Protein AF-A0A2D6FJE1-F1 (afdb_monomer)

Mean predicted aligned error: 5.7 Å

Structure (mmCIF, N/CA/C/O backbone):
data_AF-A0A2D6FJE1-F1
#
_entry.id   AF-A0A2D6FJE1-F1
#
loop_
_atom_site.group_PDB
_atom_site.id
_atom_site.type_symbol
_atom_site.label_atom_id
_atom_site.label_alt_id
_atom_site.label_comp_id
_atom_site.label_asym_id
_atom_site.label_entity_id
_atom_site.label_seq_id
_atom_site.pdbx_PDB_ins_code
_atom_site.Cartn_x
_atom_site.Cartn_y
_atom_site.Cartn_z
_atom_site.occupancy
_atom_site.B_iso_or_equiv
_atom_site.auth_seq_id
_atom_site.auth_comp_id
_atom_site.auth_asym_id
_atom_site.auth_atom_id
_atom_site.pdbx_PDB_model_num
ATOM 1 N N . MET A 1 1 ? 17.310 -0.561 -14.356 1.00 40.81 1 MET A N 1
ATOM 2 C CA . MET A 1 1 ? 16.184 0.216 -13.792 1.00 40.81 1 MET A CA 1
ATOM 3 C C . MET A 1 1 ? 16.084 -0.158 -12.324 1.00 40.81 1 MET A C 1
ATOM 5 O O . MET A 1 1 ? 16.413 -1.295 -12.013 1.00 40.81 1 MET A O 1
ATOM 9 N N . LYS A 1 2 ? 15.766 0.783 -11.423 1.00 47.66 2 LYS A N 1
ATOM 10 C CA . LYS A 1 2 ? 15.542 0.472 -10.000 1.00 47.66 2 LYS A CA 1
ATOM 11 C C . LYS A 1 2 ? 14.325 -0.463 -9.923 1.00 47.66 2 LYS A C 1
ATOM 13 O O . LYS A 1 2 ? 13.205 0.014 -10.016 1.00 47.66 2 LYS A O 1
ATOM 18 N N . ASP A 1 3 ? 14.543 -1.760 -9.725 1.00 53.12 3 ASP A N 1
ATOM 19 C CA . ASP A 1 3 ? 13.492 -2.729 -9.355 1.00 53.12 3 ASP A CA 1
ATOM 20 C C . ASP A 1 3 ? 12.997 -2.514 -7.899 1.00 53.12 3 ASP A C 1
ATOM 22 O O . ASP A 1 3 ? 12.272 -3.332 -7.342 1.00 53.12 3 ASP A O 1
ATOM 26 N N . THR A 1 4 ? 13.413 -1.420 -7.245 1.00 63.72 4 THR A N 1
ATOM 27 C CA . THR A 1 4 ? 13.318 -1.204 -5.794 1.00 63.72 4 THR A CA 1
ATOM 28 C C . THR A 1 4 ? 12.289 -0.165 -5.359 1.00 63.72 4 THR A C 1
ATOM 30 O O . THR A 1 4 ? 12.031 -0.069 -4.168 1.00 63.72 4 THR A O 1
ATOM 33 N N . THR A 1 5 ? 11.662 0.601 -6.252 1.00 76.75 5 THR A N 1
ATOM 34 C CA . THR A 1 5 ? 10.815 1.738 -5.832 1.00 76.75 5 THR A CA 1
ATOM 35 C C . THR A 1 5 ? 9.503 1.328 -5.162 1.00 76.75 5 THR A C 1
ATOM 37 O O . THR A 1 5 ? 9.041 2.017 -4.259 1.00 76.75 5 THR A O 1
ATOM 40 N N . LEU A 1 6 ? 8.942 0.161 -5.489 1.00 85.38 6 LEU A N 1
ATOM 41 C CA . LEU A 1 6 ? 7.828 -0.421 -4.721 1.00 85.38 6 LEU A CA 1
ATOM 42 C C . LEU A 1 6 ? 8.245 -0.891 -3.328 1.00 85.38 6 LEU A C 1
ATOM 44 O O . LEU A 1 6 ? 7.503 -0.703 -2.363 1.00 85.38 6 LEU A O 1
ATOM 48 N N . LEU A 1 7 ? 9.453 -1.448 -3.208 1.00 89.62 7 LEU A N 1
ATOM 49 C CA . LEU A 1 7 ? 10.025 -1.759 -1.903 1.00 89.62 7 LEU A CA 1
ATOM 50 C C . LEU A 1 7 ? 10.245 -0.473 -1.096 1.00 89.62 7 LEU A C 1
ATOM 52 O O . LEU A 1 7 ? 9.927 -0.447 0.089 1.00 89.62 7 LEU A O 1
ATOM 56 N N . ASP A 1 8 ? 10.707 0.602 -1.740 1.00 91.00 8 ASP A N 1
ATOM 57 C CA . ASP A 1 8 ? 10.890 1.913 -1.113 1.00 91.00 8 ASP A CA 1
ATOM 58 C C . ASP A 1 8 ? 9.550 2.477 -0.594 1.00 91.00 8 ASP A C 1
ATOM 60 O O . ASP A 1 8 ? 9.501 2.986 0.527 1.00 91.00 8 ASP A O 1
ATOM 64 N N . ILE A 1 9 ? 8.443 2.306 -1.334 1.00 92.19 9 ILE A N 1
ATOM 65 C CA . ILE A 1 9 ? 7.085 2.657 -0.870 1.00 92.19 9 ILE A CA 1
ATOM 66 C C . ILE A 1 9 ? 6.705 1.854 0.380 1.00 92.19 9 ILE A C 1
ATOM 68 O O . ILE A 1 9 ? 6.303 2.443 1.386 1.00 92.19 9 ILE A O 1
ATOM 72 N N . ALA A 1 10 ? 6.851 0.526 0.357 1.00 93.81 10 ALA A N 1
ATOM 73 C CA . ALA A 1 10 ? 6.505 -0.316 1.505 1.00 93.81 10 ALA A CA 1
ATOM 74 C C . ALA A 1 10 ? 7.367 0.006 2.738 1.00 93.81 10 ALA A C 1
ATOM 76 O O . ALA A 1 10 ? 6.855 0.099 3.857 1.00 93.81 10 ALA A O 1
ATOM 77 N N . VAL A 1 11 ? 8.668 0.243 2.548 1.00 94.88 11 VAL A N 1
ATOM 78 C CA . VAL A 1 11 ? 9.579 0.701 3.607 1.00 94.88 11 VAL A CA 1
ATOM 79 C C . VAL A 1 11 ? 9.127 2.051 4.157 1.00 94.88 11 VAL A C 1
ATOM 81 O O . VAL A 1 11 ? 9.077 2.214 5.377 1.00 94.88 11 VAL A O 1
ATOM 84 N N . LYS A 1 12 ? 8.750 3.002 3.292 1.00 94.94 12 LYS A N 1
ATOM 85 C CA . LYS A 1 12 ? 8.267 4.320 3.715 1.00 94.94 12 LYS A CA 1
ATOM 86 C C . LYS A 1 12 ? 6.997 4.210 4.553 1.00 94.94 12 LYS A C 1
ATOM 88 O O . LYS A 1 12 ? 6.955 4.791 5.634 1.00 94.94 12 LYS A O 1
ATOM 93 N N . ILE A 1 13 ? 6.006 3.437 4.105 1.00 96.00 13 ILE A N 1
ATOM 94 C CA . ILE A 1 13 ? 4.752 3.204 4.841 1.00 96.00 13 ILE A CA 1
ATOM 95 C C . ILE A 1 13 ? 5.039 2.584 6.213 1.00 96.00 13 ILE A C 1
ATOM 97 O O . ILE A 1 13 ? 4.588 3.103 7.235 1.00 96.00 13 ILE A O 1
ATOM 101 N N . ASN A 1 14 ? 5.848 1.523 6.257 1.00 96.25 14 ASN A N 1
ATOM 102 C CA . ASN A 1 14 ? 6.223 0.867 7.509 1.00 96.25 14 ASN A CA 1
ATOM 103 C C . ASN A 1 14 ? 7.015 1.790 8.449 1.00 96.25 14 ASN A C 1
ATOM 105 O O . ASN A 1 14 ? 6.924 1.649 9.666 1.00 96.25 14 ASN A O 1
ATOM 109 N N . ALA A 1 15 ? 7.796 2.732 7.921 1.00 95.44 15 ALA A N 1
ATOM 110 C CA . ALA A 1 15 ? 8.522 3.691 8.745 1.00 95.44 15 ALA A CA 1
ATOM 111 C C . ALA A 1 15 ? 7.589 4.714 9.415 1.00 95.44 15 ALA A C 1
ATOM 113 O O . ALA A 1 15 ? 7.871 5.133 10.535 1.00 95.44 15 ALA A O 1
ATOM 114 N N . ILE A 1 16 ? 6.497 5.113 8.751 1.00 94.19 16 ILE A N 1
ATOM 115 C CA . ILE A 1 16 ? 5.625 6.201 9.226 1.00 94.19 16 ILE A CA 1
ATOM 116 C C . ILE A 1 16 ? 4.367 5.729 9.960 1.00 94.19 16 ILE A C 1
ATOM 118 O O . ILE A 1 16 ? 3.922 6.432 10.856 1.00 94.19 16 ILE A O 1
ATOM 122 N N . ALA A 1 17 ? 3.800 4.571 9.604 1.00 93.06 17 ALA A N 1
ATOM 123 C CA . ALA A 1 17 ? 2.469 4.149 10.062 1.00 93.06 17 ALA A CA 1
ATOM 124 C C . ALA A 1 17 ? 2.472 2.840 10.873 1.00 93.06 17 ALA A C 1
ATOM 126 O O . ALA A 1 17 ? 1.429 2.385 11.346 1.00 93.06 17 ALA A O 1
ATOM 127 N N . LYS A 1 18 ? 3.640 2.218 11.088 1.00 92.19 18 LYS A N 1
ATOM 128 C CA . LYS A 1 18 ? 3.734 0.976 11.873 1.00 92.19 18 LYS A CA 1
ATOM 129 C C . LYS A 1 18 ? 3.347 1.162 13.337 1.00 92.19 18 LYS A C 1
ATOM 131 O O . LYS A 1 18 ? 2.774 0.250 13.929 1.00 92.19 18 LYS A O 1
ATOM 136 N N . SER A 1 19 ? 3.618 2.332 13.920 1.00 92.19 19 SER A N 1
ATOM 137 C CA . SER A 1 19 ? 3.140 2.679 15.267 1.00 92.19 19 SER A CA 1
ATOM 138 C C . SER A 1 19 ? 1.6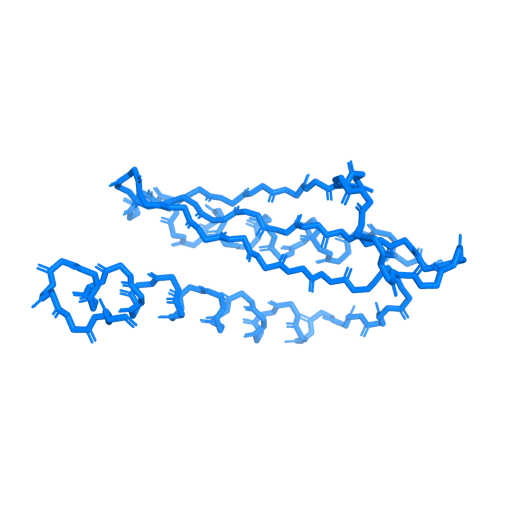17 2.730 15.358 1.00 92.19 19 SER A C 1
ATOM 140 O O . SER A 1 19 ? 1.069 2.459 16.422 1.00 92.19 19 SER A O 1
ATOM 142 N N . ASP A 1 20 ? 0.950 3.016 14.242 1.00 91.88 20 ASP A N 1
ATOM 143 C CA . ASP A 1 20 ? -0.506 3.056 14.141 1.00 91.88 20 ASP A CA 1
ATOM 144 C C . ASP A 1 20 ? -1.096 1.676 13.814 1.00 91.88 20 ASP A C 1
ATOM 146 O O . ASP A 1 20 ? -2.305 1.545 13.680 1.00 91.88 20 ASP A O 1
ATOM 150 N N . GLY A 1 21 ? -0.267 0.630 13.708 1.00 94.00 21 GLY A N 1
ATOM 151 C CA . GLY A 1 21 ? -0.702 -0.737 13.416 1.00 94.00 21 GLY A CA 1
ATOM 152 C C . GLY A 1 21 ? -0.843 -1.056 11.927 1.00 94.00 21 GLY A C 1
ATOM 153 O O . GLY A 1 21 ? -1.469 -2.062 11.595 1.00 94.00 21 GLY A O 1
ATOM 154 N N . VAL A 1 22 ? -0.280 -0.229 11.038 1.00 97.19 22 VAL A N 1
ATOM 155 C CA . VAL A 1 22 ? -0.216 -0.519 9.599 1.00 97.19 22 VAL A CA 1
ATOM 156 C C . VAL A 1 22 ? 1.016 -1.366 9.280 1.00 97.19 22 VAL A C 1
ATOM 158 O O . VAL A 1 22 ? 2.121 -1.076 9.744 1.00 97.19 22 VAL A O 1
ATOM 161 N N . TYR A 1 23 ? 0.839 -2.388 8.448 1.00 97.00 23 TYR A N 1
ATOM 162 C CA . TYR A 1 23 ? 1.930 -3.159 7.857 1.00 97.00 23 TYR A CA 1
ATOM 163 C C . TYR A 1 23 ? 1.820 -3.141 6.335 1.00 97.00 23 TYR A C 1
ATOM 165 O O . TYR A 1 23 ? 0.723 -3.308 5.814 1.00 97.00 23 TYR A O 1
ATOM 173 N N . ALA A 1 24 ? 2.938 -2.928 5.640 1.00 96.19 24 ALA A N 1
ATOM 174 C CA . ALA A 1 24 ? 3.010 -2.961 4.183 1.00 96.19 24 ALA A CA 1
ATOM 175 C C . ALA A 1 24 ? 4.030 -3.995 3.694 1.00 96.19 24 ALA A C 1
ATOM 177 O O . ALA A 1 24 ? 5.169 -4.015 4.170 1.00 96.19 24 ALA A O 1
ATOM 178 N N . GLU A 1 25 ? 3.657 -4.801 2.706 1.00 94.69 25 GLU A N 1
ATOM 179 C CA . GLU A 1 25 ? 4.533 -5.784 2.066 1.00 94.69 25 GLU A CA 1
ATOM 180 C C . GLU A 1 25 ? 4.356 -5.806 0.548 1.00 94.69 25 GLU A C 1
ATOM 182 O O . GLU A 1 25 ? 3.320 -5.403 0.030 1.00 94.69 25 GLU A O 1
ATOM 187 N N . VAL A 1 26 ? 5.393 -6.244 -0.172 1.00 91.25 26 VAL A N 1
ATOM 188 C CA . VAL A 1 26 ? 5.388 -6.297 -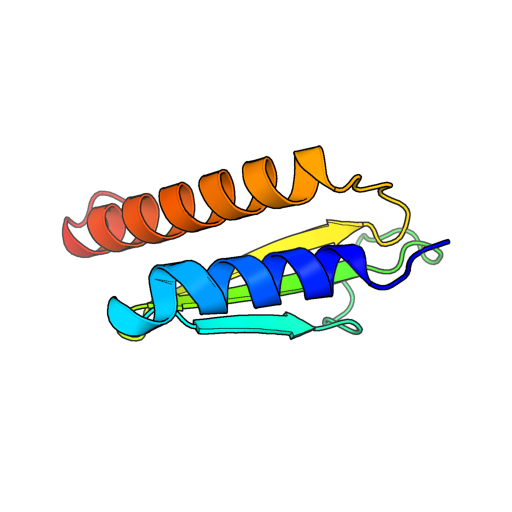1.640 1.00 91.25 26 VAL A CA 1
ATOM 189 C C . VAL A 1 26 ? 5.447 -7.744 -2.102 1.00 91.25 26 VAL A C 1
ATOM 191 O O . VAL A 1 26 ? 6.367 -8.479 -1.736 1.00 91.25 26 VAL A O 1
ATOM 194 N N . ASN A 1 27 ? 4.517 -8.128 -2.970 1.00 88.88 27 ASN A N 1
ATOM 195 C CA . ASN A 1 27 ? 4.560 -9.384 -3.698 1.00 88.88 27 ASN A CA 1
ATOM 196 C C . ASN A 1 27 ? 4.978 -9.128 -5.155 1.00 88.88 27 ASN A C 1
ATOM 198 O O . ASN A 1 27 ? 4.219 -8.594 -5.962 1.00 88.88 27 ASN A O 1
ATOM 202 N N . PHE A 1 28 ? 6.198 -9.542 -5.501 1.00 82.62 28 PHE A N 1
ATOM 203 C CA . PHE A 1 28 ? 6.763 -9.383 -6.847 1.00 82.62 28 PHE A CA 1
ATOM 204 C C . PHE A 1 28 ? 6.300 -10.445 -7.853 1.00 82.62 28 PHE A C 1
ATOM 206 O O . PHE A 1 28 ? 6.691 -10.390 -9.021 1.00 82.62 28 PHE A O 1
ATOM 213 N N . ASN A 1 29 ? 5.522 -11.432 -7.409 1.00 79.62 29 ASN A N 1
ATOM 214 C CA . ASN A 1 29 ? 5.002 -12.493 -8.259 1.00 79.62 29 ASN A CA 1
ATOM 215 C C . ASN A 1 29 ? 3.559 -12.852 -7.852 1.00 79.62 29 ASN A C 1
ATOM 217 O O . ASN A 1 29 ? 3.317 -13.956 -7.359 1.00 79.62 29 ASN A O 1
ATOM 221 N N . PRO A 1 30 ? 2.614 -11.907 -7.998 1.00 78.25 30 PRO A N 1
ATOM 222 C CA . PRO A 1 30 ? 1.211 -12.143 -7.706 1.00 78.25 30 PRO A CA 1
ATOM 223 C C . PRO A 1 30 ? 0.600 -13.130 -8.703 1.00 78.25 30 PRO A C 1
ATOM 225 O O . PRO A 1 30 ? 1.122 -13.333 -9.804 1.00 78.25 30 PRO A O 1
ATOM 228 N N . ASP A 1 31 ? -0.532 -13.725 -8.321 1.00 77.12 31 ASP A N 1
ATOM 229 C CA . ASP A 1 31 ? -1.252 -14.648 -9.193 1.00 77.12 31 ASP A CA 1
ATOM 230 C C . ASP A 1 31 ? -1.596 -13.983 -10.540 1.00 77.12 31 ASP A C 1
ATOM 232 O O . ASP A 1 31 ? -2.033 -12.823 -10.579 1.00 77.12 31 ASP A O 1
ATOM 236 N N . PRO A 1 32 ? -1.416 -14.698 -11.664 1.00 69.06 32 PRO A N 1
ATOM 237 C CA . PRO A 1 32 ? -1.656 -14.142 -12.985 1.00 69.06 32 PRO A CA 1
ATOM 238 C C . PRO A 1 32 ? -3.131 -13.763 -13.161 1.00 69.06 32 PRO A C 1
ATOM 240 O O . PRO A 1 32 ? -4.036 -14.564 -12.929 1.00 69.06 32 PRO A O 1
ATOM 243 N N . ILE A 1 33 ? -3.383 -12.540 -13.633 1.00 69.69 33 ILE A N 1
ATOM 244 C CA . ILE A 1 33 ? -4.730 -12.114 -14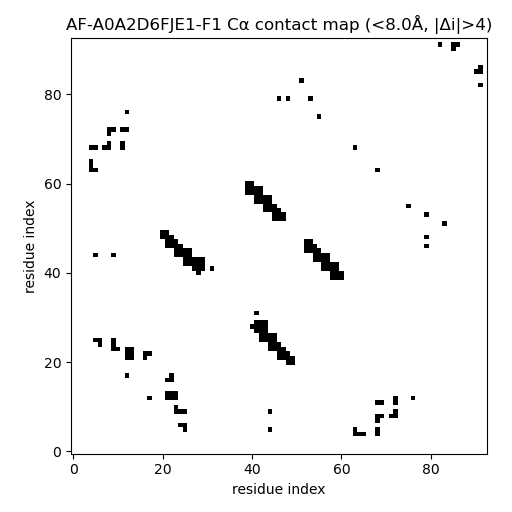.028 1.00 69.69 33 ILE A CA 1
ATOM 245 C C . ILE A 1 33 ? -5.037 -12.723 -15.394 1.00 69.69 33 ILE A C 1
ATOM 247 O O . ILE A 1 33 ? -4.244 -12.573 -16.322 1.00 69.69 33 ILE A O 1
ATOM 251 N N . SER A 1 34 ? -6.219 -13.324 -15.551 1.00 64.62 34 SER A N 1
ATOM 252 C CA . SER A 1 34 ? -6.656 -14.017 -16.776 1.00 64.62 34 SER A CA 1
ATOM 253 C C . SER A 1 34 ? -6.685 -13.164 -18.057 1.00 64.62 34 SER A C 1
ATOM 255 O O . SER A 1 34 ? -6.928 -13.710 -19.126 1.00 64.62 34 SER A O 1
ATOM 257 N N . ASN A 1 35 ? -6.396 -11.860 -17.975 1.00 66.88 35 ASN A N 1
ATOM 258 C CA . ASN A 1 35 ? -6.395 -10.909 -19.090 1.00 66.88 35 ASN A CA 1
ATOM 259 C C . ASN A 1 35 ? -5.162 -9.981 -19.117 1.00 66.88 35 ASN A C 1
ATOM 261 O O . ASN A 1 35 ? -5.172 -8.977 -19.831 1.00 66.88 35 ASN A O 1
ATOM 265 N N . ALA A 1 36 ? -4.118 -10.257 -18.329 1.00 64.56 36 ALA A N 1
ATOM 266 C CA . ALA A 1 36 ? -2.885 -9.480 -18.424 1.00 64.56 36 ALA A CA 1
ATOM 267 C C . ALA A 1 36 ? -2.125 -9.850 -19.716 1.00 64.56 36 ALA A C 1
ATOM 269 O O . ALA A 1 36 ? -2.058 -11.035 -20.057 1.00 64.56 36 ALA A O 1
ATOM 270 N N . PRO A 1 37 ? -1.541 -8.878 -20.442 1.00 68.50 37 PRO A N 1
ATOM 271 C CA . PRO A 1 37 ? -0.614 -9.172 -21.532 1.00 68.50 37 PRO A CA 1
ATOM 272 C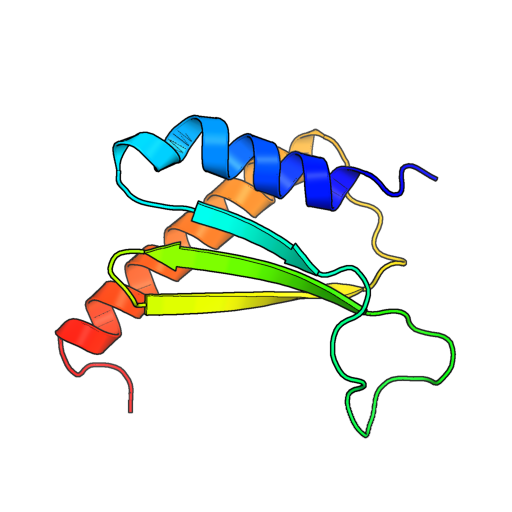 C . PRO A 1 37 ? 0.502 -10.111 -21.052 1.00 68.50 37 PRO A C 1
ATOM 274 O O . PRO A 1 37 ? 1.012 -9.940 -19.946 1.00 68.50 37 PRO A O 1
ATOM 277 N N . SER A 1 38 ? 0.897 -11.087 -21.876 1.00 67.06 38 SER A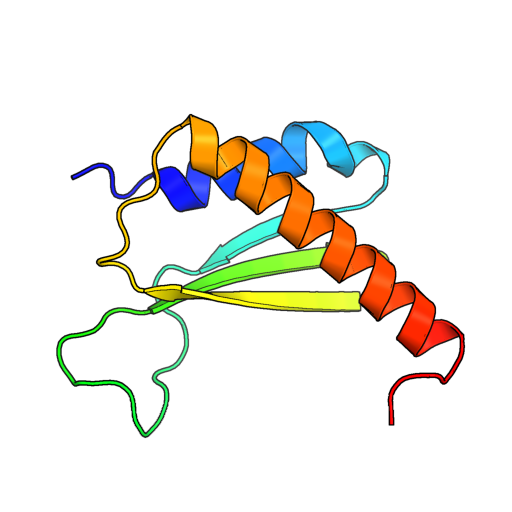 N 1
ATOM 278 C CA . SER A 1 38 ? 1.858 -12.156 -21.526 1.00 67.06 38 SER A CA 1
ATOM 279 C C . SER A 1 38 ? 3.229 -11.673 -21.032 1.00 67.06 38 SER A C 1
ATOM 281 O O . SER A 1 38 ? 3.983 -12.414 -20.407 1.00 67.06 38 SER A O 1
ATOM 283 N N . ASP A 1 39 ? 3.552 -10.435 -21.359 1.00 66.94 39 ASP A N 1
ATOM 284 C CA . ASP A 1 39 ? 4.823 -9.749 -21.207 1.00 66.94 39 ASP A CA 1
ATOM 285 C C . ASP A 1 39 ? 4.789 -8.703 -20.078 1.00 66.94 39 ASP A C 1
ATOM 287 O O . ASP A 1 39 ? 5.833 -8.177 -19.685 1.00 66.94 39 ASP A O 1
ATOM 291 N N . MET A 1 40 ? 3.613 -8.451 -19.496 1.00 68.31 40 MET A N 1
ATOM 292 C CA . MET A 1 40 ? 3.436 -7.566 -18.348 1.00 68.31 40 MET A CA 1
ATOM 293 C C . MET A 1 40 ? 3.657 -8.353 -17.053 1.00 68.31 40 MET A C 1
ATOM 295 O O . MET A 1 40 ? 2.923 -9.302 -16.770 1.00 68.31 40 MET A O 1
ATOM 299 N N . LYS A 1 41 ? 4.640 -7.954 -16.233 1.00 72.56 41 LYS A N 1
ATOM 300 C CA . LYS A 1 41 ? 4.727 -8.456 -14.855 1.00 72.56 41 LYS A CA 1
ATOM 301 C C . LYS A 1 41 ? 3.960 -7.503 -13.949 1.00 72.56 41 LYS A C 1
ATOM 303 O O . LYS A 1 41 ? 4.068 -6.284 -14.056 1.00 72.56 41 LYS A O 1
ATOM 308 N N . LEU A 1 42 ? 3.165 -8.073 -13.063 1.00 81.31 42 LEU A N 1
ATOM 309 C CA . LEU A 1 42 ? 2.389 -7.326 -12.085 1.00 81.31 42 LEU A CA 1
ATOM 310 C C . LEU A 1 42 ? 3.073 -7.469 -10.735 1.00 81.31 42 LEU A C 1
ATOM 312 O O . LEU A 1 42 ? 3.638 -8.522 -10.455 1.00 81.31 42 LEU A O 1
ATOM 316 N N . TRP A 1 43 ? 3.039 -6.421 -9.927 1.00 85.88 43 TRP A N 1
ATOM 317 C CA . TRP A 1 43 ? 3.550 -6.409 -8.561 1.00 85.88 43 TRP A CA 1
ATOM 318 C C . TRP A 1 43 ? 2.459 -5.882 -7.642 1.00 85.88 43 TRP A C 1
ATOM 320 O O . TRP A 1 43 ? 1.793 -4.912 -7.993 1.00 85.88 43 TRP A O 1
ATOM 330 N N . ASP A 1 44 ? 2.297 -6.489 -6.475 1.00 89.81 44 ASP A N 1
ATOM 331 C CA . ASP A 1 44 ? 1.298 -6.067 -5.496 1.00 89.81 44 ASP A CA 1
ATOM 332 C C . ASP A 1 44 ? 1.976 -5.424 -4.297 1.00 89.81 44 ASP A C 1
ATOM 334 O O . ASP A 1 44 ? 3.011 -5.906 -3.838 1.00 89.81 44 ASP A O 1
ATOM 338 N N . ILE A 1 45 ? 1.370 -4.365 -3.771 1.00 92.38 45 ILE A N 1
ATOM 339 C CA . ILE A 1 45 ? 1.618 -3.904 -2.410 1.00 92.38 45 ILE A CA 1
ATOM 340 C C . ILE A 1 45 ? 0.376 -4.196 -1.573 1.00 92.38 45 ILE A C 1
ATOM 342 O O . ILE A 1 45 ? -0.723 -3.729 -1.876 1.00 92.38 45 ILE A O 1
ATOM 346 N N . GLU A 1 46 ? 0.553 -4.996 -0.531 1.00 94.94 46 GLU A N 1
ATOM 347 C CA . GLU A 1 46 ? -0.489 -5.302 0.438 1.00 94.94 46 GLU A CA 1
ATOM 348 C C . GLU A 1 46 ? -0.297 -4.427 1.673 1.00 94.94 46 GLU A C 1
ATOM 350 O O . GLU A 1 46 ? 0.791 -4.369 2.246 1.00 94.94 46 GLU A O 1
ATOM 355 N N . LEU A 1 47 ? -1.362 -3.735 2.074 1.00 96.75 47 LEU A N 1
ATOM 356 C CA .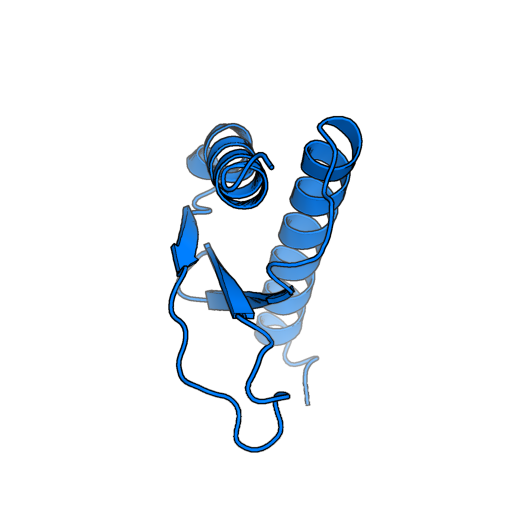 LEU A 1 47 ? -1.450 -2.983 3.313 1.00 96.75 47 LEU A CA 1
ATOM 357 C C . LEU A 1 47 ? -2.437 -3.676 4.249 1.00 96.75 47 LEU A C 1
ATOM 359 O O . LEU A 1 47 ? -3.594 -3.898 3.892 1.00 96.75 47 LEU A O 1
ATOM 363 N N . THR A 1 48 ? -1.997 -3.954 5.472 1.00 96.75 48 THR A N 1
ATOM 364 C CA . THR A 1 48 ? -2.828 -4.524 6.534 1.00 96.75 48 THR A CA 1
ATOM 365 C C . THR A 1 48 ? -3.028 -3.506 7.651 1.00 96.75 48 THR A C 1
ATOM 367 O O . THR A 1 48 ? -2.058 -2.935 8.150 1.00 96.75 48 THR A O 1
ATOM 370 N N . TYR A 1 49 ? -4.274 -3.314 8.085 1.00 96.62 49 TYR A N 1
ATOM 371 C CA . TYR A 1 49 ? -4.631 -2.524 9.265 1.00 96.62 49 TYR A CA 1
ATOM 372 C C . TYR A 1 49 ? -5.806 -3.170 10.005 1.00 96.62 49 TYR A C 1
ATOM 374 O O . TYR A 1 49 ? -6.886 -3.323 9.448 1.00 96.62 49 TYR A O 1
ATOM 382 N N . ASN A 1 50 ? -5.614 -3.556 11.271 1.00 94.06 50 ASN A N 1
ATOM 383 C CA . ASN A 1 50 ? -6.666 -4.147 12.115 1.00 94.06 50 ASN A CA 1
ATOM 384 C C . ASN A 1 50 ? -7.448 -5.311 11.446 1.00 94.06 50 ASN A C 1
ATOM 386 O O . ASN A 1 50 ? -8.680 -5.342 11.468 1.00 94.06 50 ASN A O 1
ATOM 390 N N . ASN A 1 51 ? -6.720 -6.260 10.839 1.00 89.88 51 ASN A N 1
ATOM 391 C CA . ASN A 1 51 ? -7.236 -7.395 10.048 1.00 89.88 51 ASN A CA 1
ATOM 392 C C . ASN A 1 51 ? -8.000 -7.020 8.762 1.00 89.88 51 ASN A C 1
ATOM 394 O O . ASN A 1 51 ? -8.633 -7.881 8.154 1.00 89.88 51 ASN A O 1
ATOM 398 N N . TYR A 1 52 ? -7.972 -5.754 8.350 1.00 93.50 52 TYR A N 1
ATOM 399 C CA . TYR A 1 52 ? -8.413 -5.328 7.028 1.00 93.50 52 TYR A CA 1
ATOM 400 C C . TYR A 1 52 ? -7.218 -5.302 6.079 1.00 93.50 52 TYR A C 1
ATOM 402 O O . TYR A 1 52 ? -6.153 -4.800 6.443 1.00 93.50 52 TYR A O 1
ATOM 410 N N . HIS A 1 53 ? -7.414 -5.831 4.875 1.00 93.31 53 HIS A N 1
ATOM 411 C CA . HIS A 1 53 ? -6.379 -5.987 3.861 1.00 93.31 53 HIS A CA 1
ATOM 412 C C . HIS A 1 53 ? -6.756 -5.173 2.629 1.00 93.31 53 HIS A C 1
ATOM 414 O O . HIS A 1 53 ? -7.857 -5.318 2.097 1.00 93.31 53 HIS A O 1
ATOM 420 N N . ARG A 1 54 ? -5.830 -4.340 2.158 1.00 93.00 54 ARG A N 1
ATOM 421 C CA . ARG A 1 54 ? -5.929 -3.647 0.876 1.00 93.00 54 ARG A CA 1
ATOM 422 C C . ARG A 1 54 ? -4.750 -4.057 0.013 1.00 93.00 54 ARG A C 1
ATOM 424 O O . ARG A 1 54 ? -3.609 -3.874 0.419 1.00 93.00 54 ARG A O 1
ATOM 431 N N . VAL A 1 55 ? -5.030 -4.544 -1.189 1.00 92.75 55 VAL A N 1
ATOM 432 C CA . VAL A 1 55 ? -4.001 -4.866 -2.180 1.00 92.75 55 VAL A CA 1
ATOM 433 C C . VAL A 1 55 ? -4.105 -3.870 -3.324 1.00 92.75 55 VAL A C 1
ATOM 435 O O . VAL A 1 55 ? -5.167 -3.737 -3.928 1.00 92.75 55 VAL A O 1
ATOM 438 N N . GLU A 1 56 ? -3.009 -3.178 -3.619 1.00 91.75 56 GLU A N 1
ATOM 439 C CA . GLU A 1 56 ? -2.894 -2.317 -4.795 1.00 91.75 56 GLU A CA 1
ATOM 440 C C . GLU A 1 56 ? -1.884 -2.918 -5.773 1.00 91.75 56 GLU A C 1
ATOM 442 O O . GLU A 1 56 ? -0.804 -3.362 -5.376 1.00 91.75 56 GLU A O 1
ATOM 447 N N . ARG A 1 57 ? -2.236 -2.930 -7.060 1.00 88.38 57 ARG A N 1
ATOM 448 C CA . ARG A 1 57 ? -1.476 -3.628 -8.095 1.00 88.38 57 ARG A CA 1
ATOM 449 C C . ARG A 1 57 ? -0.817 -2.655 -9.058 1.00 88.38 57 ARG A C 1
ATOM 451 O O . ARG A 1 57 ? -1.461 -1.788 -9.640 1.00 88.38 57 ARG A O 1
ATOM 458 N N . PHE A 1 58 ? 0.469 -2.867 -9.291 1.00 86.06 58 PHE A N 1
ATOM 459 C CA . PHE A 1 58 ? 1.320 -2.030 -10.119 1.00 86.06 58 PHE A CA 1
ATOM 460 C C . PHE A 1 58 ? 1.865 -2.805 -11.315 1.00 86.06 58 PHE A C 1
ATOM 462 O O . PHE A 1 58 ? 2.150 -4.001 -11.251 1.00 86.06 58 PHE A O 1
ATOM 469 N N . ASN A 1 59 ? 2.037 -2.090 -12.425 1.00 81.12 59 ASN A N 1
ATOM 470 C CA . ASN A 1 59 ? 2.780 -2.591 -13.572 1.00 81.12 59 ASN A CA 1
ATOM 471 C C . ASN A 1 59 ? 4.281 -2.474 -13.288 1.00 81.12 59 ASN A C 1
ATOM 473 O O . ASN A 1 59 ? 4.757 -1.385 -12.970 1.00 81.12 59 ASN A O 1
ATOM 477 N N . ASN A 1 60 ? 5.038 -3.554 -13.475 1.00 74.56 60 ASN A N 1
ATOM 478 C CA . ASN A 1 60 ? 6.488 -3.545 -13.303 1.00 74.56 60 ASN A CA 1
ATOM 479 C C . ASN A 1 60 ? 7.231 -2.601 -14.263 1.00 74.56 60 ASN A C 1
ATOM 481 O O . ASN A 1 60 ? 8.382 -2.253 -14.017 1.00 74.56 60 ASN A O 1
ATOM 485 N N . SER A 1 61 ? 6.605 -2.208 -15.375 1.00 76.81 61 SER A N 1
ATOM 486 C CA . SER A 1 61 ? 7.171 -1.242 -16.317 1.00 76.81 61 SER A CA 1
ATOM 487 C C . SER A 1 61 ? 6.893 0.215 -15.933 1.00 76.81 61 SER A C 1
ATOM 489 O O . SER A 1 61 ? 7.302 1.117 -16.665 1.00 76.81 61 SER A O 1
ATOM 491 N N . MET A 1 62 ? 6.158 0.468 -14.845 1.00 77.00 62 MET A N 1
ATOM 492 C CA . MET A 1 62 ? 5.912 1.819 -14.348 1.00 77.00 62 MET A CA 1
ATOM 493 C C . MET A 1 62 ? 7.197 2.374 -13.731 1.00 77.00 62 MET A C 1
ATOM 495 O O . MET A 1 62 ? 7.760 1.797 -12.803 1.00 77.00 62 MET A O 1
ATOM 499 N N . THR A 1 63 ? 7.662 3.509 -14.245 1.00 79.81 63 THR A N 1
ATOM 500 C CA . THR A 1 63 ? 8.745 4.259 -13.606 1.00 79.81 63 THR A CA 1
ATOM 501 C C . THR A 1 63 ? 8.144 5.048 -12.455 1.00 79.81 63 THR A C 1
ATOM 503 O O . THR A 1 63 ? 7.265 5.866 -12.694 1.00 79.81 63 THR A O 1
ATOM 506 N N . ILE A 1 64 ? 8.615 4.779 -11.241 1.00 81.12 64 ILE A N 1
ATOM 507 C CA . ILE A 1 64 ? 8.252 5.514 -10.029 1.00 81.12 64 ILE A CA 1
ATOM 508 C C . ILE A 1 64 ? 9.516 6.225 -9.560 1.00 81.12 64 ILE A C 1
ATOM 510 O O . ILE A 1 64 ? 10.518 5.556 -9.295 1.00 81.12 64 ILE A O 1
ATOM 514 N N . ASP A 1 65 ? 9.503 7.550 -9.502 1.00 84.19 65 ASP A N 1
ATOM 515 C CA . ASP A 1 65 ? 10.606 8.327 -8.934 1.00 84.19 65 ASP A CA 1
ATOM 516 C C . ASP A 1 65 ? 10.480 8.516 -7.407 1.00 84.19 65 ASP A C 1
ATOM 518 O O . ASP A 1 65 ? 9.476 8.166 -6.787 1.00 84.19 65 ASP A O 1
ATOM 522 N N . ASP A 1 66 ? 11.525 9.054 -6.771 1.00 80.19 66 ASP A N 1
ATOM 523 C CA . ASP A 1 66 ? 11.568 9.202 -5.310 1.00 80.19 66 ASP A CA 1
ATOM 524 C C . ASP A 1 66 ? 10.504 10.202 -4.776 1.00 80.19 66 ASP A C 1
ATOM 526 O O . ASP A 1 66 ? 10.075 10.084 -3.629 1.00 80.19 66 ASP A O 1
ATOM 530 N N . LEU A 1 67 ? 10.037 11.165 -5.587 1.00 82.12 67 LEU A N 1
ATOM 531 C CA . LEU A 1 67 ? 8.927 12.071 -5.234 1.00 82.12 67 LEU A CA 1
ATOM 532 C C . LEU A 1 67 ? 7.580 11.344 -5.313 1.00 82.12 67 LEU A C 1
ATOM 534 O O . LEU A 1 67 ? 6.685 11.567 -4.490 1.00 82.12 67 LEU A O 1
ATOM 538 N N . GLU A 1 68 ? 7.434 10.461 -6.296 1.00 87.81 68 GLU A N 1
ATOM 539 C CA . GLU A 1 68 ? 6.271 9.600 -6.450 1.00 87.81 68 GLU A CA 1
ATOM 540 C C . GLU A 1 68 ? 6.167 8.576 -5.319 1.00 87.81 68 GLU A C 1
ATOM 542 O O . GLU A 1 68 ? 5.048 8.276 -4.915 1.00 87.81 68 GLU A O 1
ATOM 547 N N . VAL A 1 69 ? 7.280 8.118 -4.729 1.00 90.44 69 VAL A N 1
ATOM 548 C CA . VAL A 1 69 ? 7.261 7.231 -3.548 1.00 90.44 69 VAL A CA 1
ATOM 549 C C . VAL A 1 69 ? 6.452 7.846 -2.402 1.00 90.44 69 VAL A C 1
ATOM 551 O O . VAL A 1 69 ? 5.526 7.213 -1.890 1.00 90.44 69 VAL A O 1
ATOM 554 N N . ASP A 1 70 ? 6.750 9.091 -2.022 1.00 90.69 70 ASP A N 1
ATOM 555 C CA . ASP A 1 70 ? 6.052 9.772 -0.923 1.00 90.69 70 ASP A CA 1
ATOM 556 C C . ASP A 1 70 ? 4.578 10.028 -1.257 1.00 90.69 70 ASP A C 1
ATOM 558 O O . ASP A 1 70 ? 3.688 9.855 -0.417 1.00 90.69 70 ASP A O 1
ATOM 562 N N . ARG A 1 71 ? 4.306 10.406 -2.510 1.00 92.19 71 ARG A N 1
ATOM 563 C CA . ARG A 1 71 ? 2.944 10.630 -2.991 1.00 92.19 71 ARG A CA 1
ATOM 564 C C . ARG A 1 71 ? 2.122 9.340 -2.977 1.00 92.19 71 ARG A C 1
ATOM 566 O O . ARG A 1 71 ? 0.994 9.358 -2.490 1.00 92.19 71 ARG A O 1
ATOM 573 N N . ILE A 1 72 ? 2.661 8.244 -3.505 1.00 93.00 72 ILE A N 1
ATOM 574 C CA . ILE A 1 72 ? 1.983 6.946 -3.577 1.00 93.00 72 ILE A CA 1
ATOM 575 C C . ILE A 1 72 ? 1.771 6.395 -2.167 1.00 93.00 72 ILE A C 1
ATOM 577 O O . ILE A 1 72 ? 0.656 5.990 -1.854 1.00 93.00 72 ILE A O 1
ATOM 581 N N . ALA A 1 73 ? 2.770 6.466 -1.281 1.00 93.88 73 ALA A N 1
ATOM 582 C CA . ALA A 1 73 ? 2.618 6.052 0.116 1.00 93.88 73 ALA A CA 1
ATOM 583 C C . ALA A 1 73 ? 1.462 6.788 0.821 1.00 93.88 73 ALA A C 1
ATOM 585 O O . ALA A 1 73 ? 0.655 6.167 1.512 1.00 93.88 73 ALA A O 1
ATOM 586 N N . SER A 1 74 ? 1.351 8.103 0.607 1.00 94.62 74 SER A N 1
ATOM 587 C CA . SER A 1 74 ? 0.264 8.922 1.157 1.00 94.62 74 SER A CA 1
ATOM 588 C C . SER A 1 74 ? -1.112 8.526 0.606 1.00 94.62 74 SER A C 1
ATOM 590 O O . SER A 1 74 ? -2.068 8.396 1.372 1.00 94.62 74 SER A O 1
ATOM 592 N N . ILE A 1 75 ? -1.212 8.282 -0.707 1.00 95.25 75 ILE A N 1
ATOM 593 C CA . ILE A 1 75 ? -2.452 7.823 -1.355 1.00 95.25 75 ILE A CA 1
ATOM 594 C C . ILE A 1 75 ? -2.873 6.459 -0.799 1.00 95.25 75 ILE A C 1
ATOM 596 O O . ILE A 1 75 ? -3.995 6.325 -0.323 1.00 95.25 75 ILE A O 1
ATOM 600 N N . LEU A 1 76 ? -1.962 5.482 -0.771 1.00 95.62 76 LEU A N 1
ATOM 601 C CA . LEU A 1 76 ? -2.251 4.126 -0.296 1.00 95.62 76 LEU A CA 1
ATOM 602 C C . LEU A 1 76 ? -2.738 4.106 1.157 1.00 95.62 76 LEU A C 1
ATOM 604 O O . LEU A 1 76 ? -3.686 3.393 1.478 1.00 95.62 76 LEU A O 1
ATOM 608 N N . LEU A 1 77 ? -2.129 4.909 2.034 1.00 96.12 77 LEU A N 1
ATOM 609 C CA . LEU A 1 77 ? -2.567 5.037 3.426 1.00 96.12 77 LEU A CA 1
ATOM 610 C C . LEU A 1 77 ? -3.944 5.687 3.542 1.00 96.12 77 LEU A C 1
ATOM 612 O O . LEU A 1 77 ? -4.793 5.206 4.294 1.00 96.12 77 LEU A O 1
ATOM 616 N N . LYS A 1 78 ? -4.180 6.775 2.803 1.00 95.88 78 LYS A N 1
ATOM 617 C CA . LYS A 1 78 ? -5.482 7.445 2.793 1.00 95.88 78 LYS A CA 1
ATOM 618 C C . LYS A 1 78 ? -6.578 6.481 2.348 1.00 95.88 78 LYS A C 1
ATOM 620 O O . LYS A 1 78 ? -7.630 6.433 2.988 1.00 95.88 78 LYS A O 1
ATOM 625 N N . ASP A 1 79 ? -6.327 5.731 1.285 1.00 94.81 79 ASP A N 1
ATOM 626 C CA . ASP A 1 79 ? -7.299 4.808 0.715 1.00 94.81 79 ASP A CA 1
ATOM 627 C C . ASP A 1 79 ? -7.523 3.602 1.640 1.00 94.81 79 ASP A C 1
ATOM 629 O O . ASP A 1 79 ? -8.668 3.233 1.875 1.00 94.81 79 ASP A O 1
ATOM 633 N N . LEU A 1 80 ? -6.468 3.060 2.269 1.00 95.94 80 LEU A N 1
ATOM 634 C CA . LEU A 1 80 ? -6.586 2.024 3.306 1.00 95.94 80 LEU A CA 1
ATOM 635 C C . LEU A 1 80 ? -7.518 2.456 4.443 1.00 95.94 80 LEU A C 1
ATOM 637 O O . LEU A 1 80 ? -8.440 1.724 4.796 1.00 95.94 80 LEU A O 1
ATOM 641 N N . PHE A 1 81 ? -7.282 3.631 5.031 1.00 95.06 81 PHE A N 1
ATOM 642 C CA . PHE A 1 81 ? -8.103 4.102 6.146 1.00 95.06 81 PHE A CA 1
ATOM 643 C C . PHE A 1 81 ? -9.524 4.438 5.701 1.00 95.06 81 PHE A C 1
ATOM 645 O O . PHE A 1 81 ? -10.473 4.097 6.403 1.00 95.06 81 PHE A O 1
ATOM 652 N N . THR A 1 82 ? -9.678 5.083 4.544 1.00 94.12 82 THR A N 1
ATOM 653 C CA . THR A 1 82 ? -10.997 5.420 3.996 1.00 94.12 82 THR A CA 1
ATOM 654 C C . THR A 1 82 ? -11.828 4.159 3.792 1.00 94.12 82 THR A C 1
ATOM 656 O O . THR A 1 82 ? -12.945 4.086 4.299 1.00 94.12 82 THR A O 1
ATOM 659 N N . ASP A 1 83 ? -11.269 3.144 3.137 1.00 92.88 83 ASP A N 1
ATOM 660 C CA . ASP A 1 83 ? -11.983 1.900 2.868 1.00 92.88 83 ASP A CA 1
ATOM 661 C C . ASP A 1 83 ? -12.269 1.115 4.146 1.00 92.88 83 ASP A C 1
ATOM 663 O O . ASP A 1 83 ? -13.397 0.664 4.339 1.00 92.88 83 ASP A O 1
ATOM 667 N N . TYR A 1 84 ? -11.304 1.032 5.066 1.00 94.62 84 TYR A N 1
ATOM 668 C CA . TYR A 1 84 ? -11.510 0.414 6.374 1.00 94.62 84 TYR A CA 1
ATOM 669 C C . TYR A 1 84 ? -12.672 1.063 7.140 1.00 94.62 84 TYR A C 1
ATOM 671 O O . TYR A 1 84 ? -13.552 0.367 7.649 1.00 94.62 84 TYR A O 1
ATOM 679 N N . PHE A 1 85 ? -12.703 2.396 7.241 1.00 94.12 85 PHE A N 1
ATOM 680 C CA . PHE A 1 85 ? -13.771 3.077 7.974 1.00 94.12 85 PHE A CA 1
ATOM 681 C C . PHE A 1 85 ? -15.108 3.001 7.238 1.00 94.12 85 PHE A C 1
ATOM 683 O O . PHE A 1 85 ? -16.136 2.834 7.891 1.00 94.12 85 PHE A O 1
ATOM 690 N N . ASN A 1 86 ? -15.111 3.059 5.905 1.00 93.00 86 ASN A N 1
ATOM 691 C CA . ASN A 1 86 ? -16.327 2.866 5.122 1.00 93.00 86 ASN A CA 1
ATOM 692 C C . ASN A 1 86 ? -16.909 1.460 5.321 1.00 93.00 86 ASN A C 1
ATOM 694 O O . ASN A 1 86 ? -18.116 1.338 5.528 1.00 93.00 86 ASN A O 1
ATOM 698 N N . ASP A 1 87 ? -16.073 0.417 5.324 1.00 90.31 87 ASP A N 1
ATOM 699 C CA . ASP A 1 87 ? -16.480 -0.963 5.620 1.00 90.31 87 ASP A CA 1
ATOM 700 C C . ASP A 1 87 ? -17.081 -1.071 7.031 1.00 90.31 87 ASP A C 1
ATOM 702 O O . ASP A 1 87 ? -18.199 -1.556 7.206 1.00 90.31 87 ASP A O 1
ATOM 706 N N . LYS A 1 88 ? -16.416 -0.498 8.047 1.00 90.31 88 LYS A N 1
ATOM 707 C CA . LYS A 1 88 ? -16.929 -0.482 9.432 1.00 90.31 88 LYS A CA 1
ATOM 708 C C . LYS A 1 88 ? -18.243 0.270 9.603 1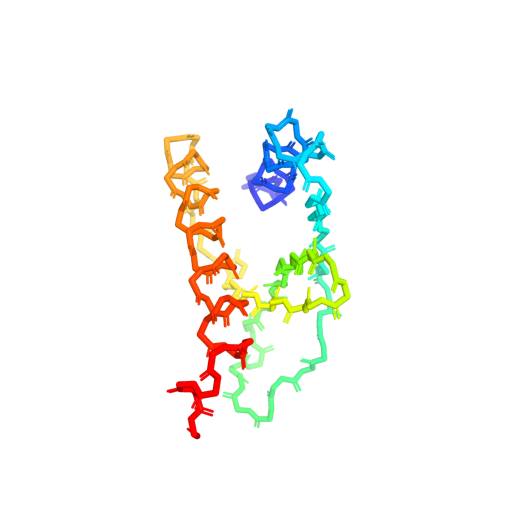.00 90.31 88 LYS A C 1
ATOM 710 O O . LYS A 1 88 ? -19.024 -0.076 10.488 1.00 90.31 88 LYS A O 1
ATOM 715 N N . LEU A 1 89 ? -18.478 1.296 8.793 1.00 91.38 89 LEU A N 1
ATOM 716 C CA . LEU A 1 89 ? -19.719 2.067 8.795 1.00 91.38 89 LEU A CA 1
ATOM 717 C C . LEU A 1 89 ? -20.821 1.423 7.938 1.00 91.38 89 LEU A C 1
ATOM 719 O O . LEU A 1 89 ? -21.945 1.922 7.943 1.00 91.38 89 LEU A O 1
ATOM 723 N N . GLY A 1 90 ? -20.527 0.333 7.218 1.00 86.88 90 GLY A N 1
ATOM 724 C CA . GLY A 1 90 ? -21.469 -0.311 6.301 1.00 86.88 90 GLY A CA 1
ATOM 725 C C . GLY A 1 90 ? -21.794 0.542 5.070 1.00 86.88 90 GLY A C 1
ATOM 726 O O . GLY A 1 90 ? -22.906 0.475 4.554 1.00 86.88 90 GLY A O 1
ATOM 727 N N . LEU A 1 91 ? -20.854 1.387 4.634 1.00 80.06 91 LEU A N 1
ATOM 728 C CA . LEU A 1 91 ? -21.020 2.308 3.502 1.00 80.06 91 LEU A CA 1
ATOM 729 C C . LEU A 1 91 ? -20.548 1.718 2.166 1.00 80.06 91 LEU A C 1
ATOM 731 O O . LEU A 1 91 ? -20.791 2.317 1.120 1.00 80.06 91 LEU A O 1
ATOM 735 N N . VAL A 1 92 ? -19.875 0.567 2.196 1.00 59.94 92 VAL A N 1
ATOM 736 C CA . VAL A 1 92 ? -19.419 -0.159 1.006 1.00 59.94 92 VAL A CA 1
ATOM 737 C C . VAL A 1 92 ? -20.443 -1.254 0.700 1.00 59.94 92 VAL A C 1
ATOM 739 O O . VAL A 1 92 ? -20.594 -2.192 1.481 1.00 59.94 92 VAL A O 1
ATOM 742 N N . THR A 1 93 ? -21.181 -1.093 -0.403 1.00 49.09 93 THR A N 1
ATOM 743 C CA . THR A 1 93 ? -22.063 -2.113 -1.008 1.00 49.09 93 THR A CA 1
ATOM 744 C C . THR A 1 93 ? -21.380 -2.801 -2.170 1.00 49.09 93 THR A C 1
ATOM 746 O O . THR A 1 93 ? -20.801 -2.052 -2.992 1.00 49.09 93 THR A O 1
#

Nearest PDB structures (foldseek):
  2l3j-assembly1_A  TM=3.817E-01  e=2.713E-01  Rattus norvegicus
  6mr3-assembly2_C-2  TM=4.354E-01  e=2.251E-01  Streptococcus mutans UA159
  6mr3-assembly1_B-3  TM=4.227E-01  e=4.191E-01  Streptococcus mutans UA159
  3f6h-assembly1_B  TM=3.135E-01  e=1.545E+00  Leptospira interrogans
  4d10-assembly1_N  TM=2.140E-01  e=2.877E+00  Homo sapiens

Secondary structure (DSSP, 8-state):
--TTHHHHHHHHHHHHHGGGTEEEEEESSPPPPTTS-TT--EEEEEEEETTEEEEEEEETT----HHHHHHHHHHHHHHHHHHHHHHHTT---

Solvent-accessible surface area (backbone atoms only — not comparable to full-atom values): 5552 Å² total; per-residue (Å²): 128,85,90,48,47,67,57,50,23,28,51,51,41,40,72,74,35,38,91,79,54,36,44,46,45,74,41,79,74,55,82,83,59,99,79,60,59,95,85,65,54,51,31,34,42,39,3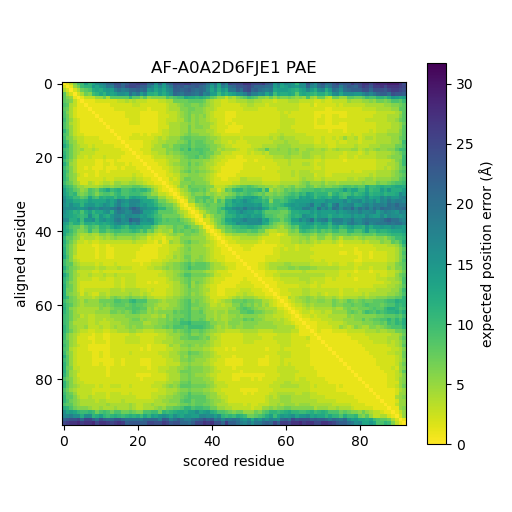8,37,45,90,94,42,78,43,76,48,81,41,59,68,84,61,88,66,52,80,70,48,31,60,52,49,38,52,49,54,51,52,50,48,53,51,50,51,52,31,53,76,68,66,69,65,128

Foldseek 3Di:
DPLCLLVLLQVVLCVPCVVVVKHKDKDQADDDDPPDDPPWGKMWIWIDHPNDIDIDIDTSPDDADPVNSVVVSVVVVVVSVVVVVCVVVVVDD

pLDDT: mean 85.29, std 12.54, range [40.81, 97.19]

Sequence (93 aa):
MKDTTLLDIAVKINAIAKSDGVYAEVNFNPDPISNAPSDMKLWDIELTYNNYHRVERFNNSMTIDDLEVDRIASILLKDLFTDYFNDKLGLVT

Radius of gyration: 13.99 Å; Cα 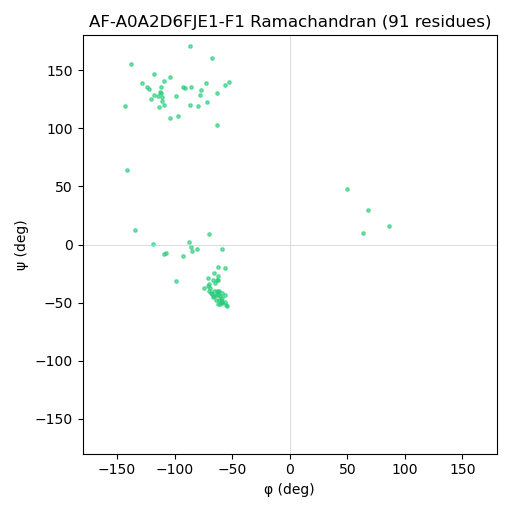contacts (8 Å, |Δi|>4): 112; chains: 1; bounding box: 38×27×37 Å